Protein AF-A0A946HZM0-F1 (afdb_monomer_lite)

Secondary structure (DSSP, 8-state):
---SHHHHHHHHHHHHHHHHHHHHHHHHHHHT----------------------------------S--------EEEEEETTEEE-TTSPBPPHHHHHT-SSEEEEE-TTS-HHHHHHHHHHH--TT-EEEEPPHHHHHHHHHHT-

Radius of gyration: 27.47 Å; chains: 1; bounding box: 84×40×62 Å

Sequence (147 aa):
MTGNDSGNAMTEIALALAMAFFAIMILTMVSMGGQAGATTPTKAKLPADDLHLVPSSEHQTGTQVANDARAVAPRQLIIFSEGRFLDEQLQPLETAVMAAMAQPVLAVPPNLSLAEVMAVKGRLALANLTITTLTQAWLDAIKEHAK

Foldseek 3Di:
DDDDVVVVVVVVVVVVVVVVVVVVVVCVVPVVPPPPDDPDDPDDDDDDDDQDADEDDDDDPDDDDDDDPPPPPPAFEWEDDPNFTAGPVRHGDDLVVLQPGPAHEYEYAPPDDPVVVVVVCVVSVHPNYYYYYDDPVRVVVNVVVVD

Structure (mmCIF, N/CA/C/O backbone):
data_AF-A0A946HZM0-F1
#
_entry.id   AF-A0A946HZM0-F1
#
loop_
_atom_site.group_PDB
_atom_site.id
_atom_site.type_symbol
_atom_site.label_atom_id
_atom_site.label_alt_id
_atom_site.label_comp_id
_atom_site.label_asym_id
_atom_site.label_entity_id
_atom_site.label_seq_id
_atom_site.pdbx_PDB_ins_code
_atom_site.Cartn_x
_atom_site.Cartn_y
_atom_site.Cartn_z
_atom_site.occupancy
_atom_site.B_iso_or_equiv
_atom_site.auth_seq_id
_atom_site.auth_comp_id
_atom_site.auth_asym_id
_atom_site.auth_atom_id
_atom_site.pdbx_PDB_model_num
ATOM 1 N N . MET A 1 1 ? 62.302 -2.040 -39.504 1.00 44.59 1 MET A N 1
ATOM 2 C CA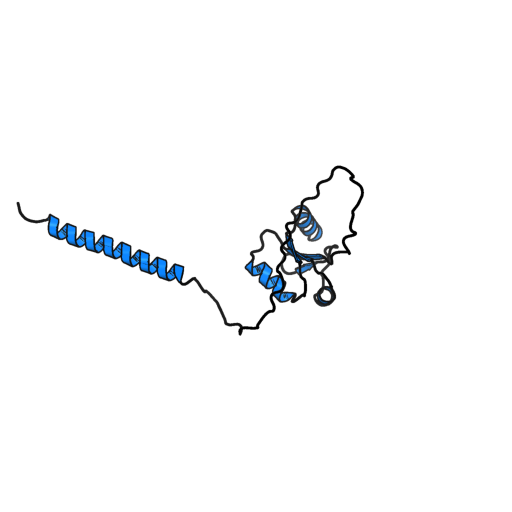 . MET A 1 1 ? 61.543 -2.533 -38.336 1.00 44.59 1 MET A CA 1
ATOM 3 C C . MET A 1 1 ? 60.072 -2.377 -38.677 1.00 44.59 1 MET A C 1
ATOM 5 O O . MET A 1 1 ? 59.556 -1.272 -38.656 1.00 44.59 1 MET A O 1
ATOM 9 N N . THR A 1 2 ? 59.475 -3.443 -39.196 1.00 48.47 2 THR A N 1
ATOM 10 C CA . THR A 1 2 ? 58.178 -3.467 -39.884 1.00 48.47 2 THR A CA 1
ATOM 11 C C . THR A 1 2 ? 57.043 -3.871 -38.939 1.00 48.47 2 THR A C 1
ATOM 13 O O . THR A 1 2 ? 57.065 -4.982 -38.427 1.00 48.47 2 THR A O 1
ATOM 16 N N . GLY A 1 3 ? 56.046 -2.995 -38.779 1.00 60.91 3 GLY A N 1
ATOM 17 C CA . GLY A 1 3 ? 54.641 -3.332 -39.057 1.00 60.91 3 GLY A CA 1
ATOM 18 C C . GLY A 1 3 ? 53.829 -4.204 -38.088 1.00 60.91 3 GLY A C 1
ATOM 19 O O . GLY A 1 3 ? 53.075 -5.033 -38.586 1.00 60.91 3 GLY A O 1
ATOM 20 N N . ASN A 1 4 ? 53.893 -3.997 -36.764 1.00 59.81 4 ASN A N 1
ATOM 21 C CA . ASN A 1 4 ? 52.980 -4.671 -35.814 1.00 59.81 4 ASN A CA 1
ATOM 22 C C . ASN A 1 4 ? 51.821 -3.796 -35.280 1.00 59.81 4 ASN A C 1
ATOM 24 O O . ASN A 1 4 ? 50.841 -4.345 -34.781 1.00 59.81 4 ASN A O 1
ATOM 28 N N . ASP A 1 5 ? 51.871 -2.466 -35.411 1.00 62.09 5 ASP A N 1
ATOM 29 C CA . ASP A 1 5 ? 50.864 -1.580 -34.791 1.00 62.09 5 ASP A CA 1
ATOM 30 C C . ASP A 1 5 ? 49.523 -1.549 -35.545 1.00 62.09 5 ASP A C 1
ATOM 32 O O . ASP A 1 5 ? 48.460 -1.386 -34.947 1.00 62.09 5 ASP A O 1
ATOM 36 N N . SER A 1 6 ? 49.543 -1.762 -36.865 1.00 63.44 6 SER A N 1
ATOM 37 C CA . SER A 1 6 ? 48.343 -1.697 -37.713 1.00 63.44 6 SER A CA 1
ATOM 38 C C . SER A 1 6 ? 47.348 -2.831 -37.438 1.00 63.44 6 SER A C 1
ATOM 40 O O . SER A 1 6 ? 46.139 -2.624 -37.536 1.00 63.44 6 SER A O 1
ATOM 42 N N . GLY A 1 7 ? 47.844 -4.021 -37.077 1.00 68.31 7 GLY A N 1
ATOM 43 C CA . GLY A 1 7 ? 46.999 -5.157 -36.700 1.00 68.31 7 GLY A CA 1
ATOM 44 C C . GLY A 1 7 ? 46.319 -4.939 -35.351 1.00 68.31 7 GLY A C 1
ATOM 45 O O . GLY A 1 7 ? 45.134 -5.230 -35.213 1.00 68.31 7 GLY A O 1
ATOM 46 N N . ASN A 1 8 ? 47.048 -4.347 -34.399 1.00 73.19 8 ASN A N 1
ATOM 47 C CA . ASN A 1 8 ? 46.537 -4.067 -33.061 1.00 73.19 8 ASN A CA 1
ATOM 48 C C . ASN A 1 8 ? 45.484 -2.944 -33.079 1.00 73.19 8 ASN A C 1
ATOM 50 O O . ASN A 1 8 ? 44.426 -3.076 -32.473 1.00 73.19 8 ASN A O 1
ATOM 54 N N . ALA A 1 9 ? 45.711 -1.892 -33.875 1.00 81.31 9 ALA A N 1
ATOM 55 C CA . ALA A 1 9 ? 44.747 -0.807 -34.054 1.00 81.31 9 ALA A CA 1
ATOM 56 C C . ALA A 1 9 ? 43.411 -1.298 -34.640 1.00 81.31 9 ALA A C 1
ATOM 58 O O . ALA A 1 9 ? 42.345 -0.889 -34.186 1.00 81.31 9 ALA A O 1
ATOM 59 N N . MET A 1 10 ? 43.444 -2.212 -35.616 1.00 85.75 10 MET A N 1
ATOM 60 C CA . MET A 1 10 ? 42.226 -2.786 -36.198 1.00 85.75 10 MET A CA 1
ATOM 61 C C . MET A 1 10 ? 41.447 -3.631 -35.178 1.00 85.75 10 MET A C 1
ATOM 63 O O . MET A 1 10 ? 40.220 -3.536 -35.112 1.00 85.75 10 MET A O 1
ATOM 67 N N . THR A 1 11 ? 42.141 -4.421 -34.352 1.00 83.00 11 THR A N 1
ATOM 68 C CA . THR A 1 11 ? 41.509 -5.214 -33.286 1.00 83.00 11 THR A CA 1
ATOM 69 C C . THR A 1 11 ? 40.985 -4.358 -32.137 1.00 83.00 11 THR A C 1
ATOM 71 O O . THR A 1 11 ? 39.926 -4.656 -31.590 1.00 83.00 11 THR A O 1
ATOM 74 N N . GLU A 1 12 ? 41.670 -3.271 -31.798 1.00 83.12 12 GLU A N 1
ATOM 75 C CA . GLU A 1 12 ? 41.269 -2.348 -30.735 1.00 83.12 12 GLU A CA 1
ATOM 76 C C . GLU A 1 12 ? 40.029 -1.536 -31.139 1.00 83.12 12 GLU A C 1
ATOM 78 O O . GLU A 1 12 ? 39.089 -1.401 -30.353 1.00 83.12 12 GLU A O 1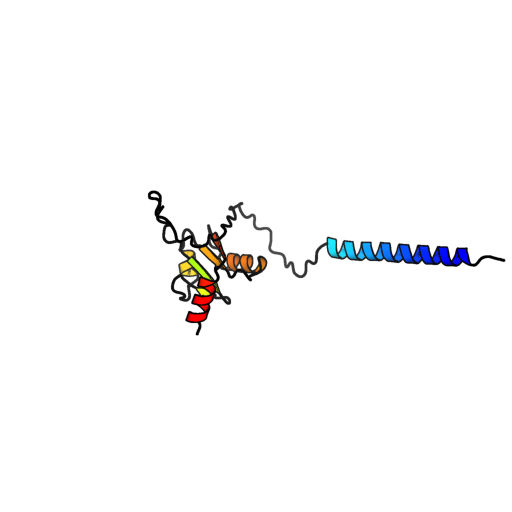
ATOM 83 N N . ILE A 1 13 ? 39.947 -1.120 -32.411 1.00 84.88 13 ILE A N 1
ATOM 84 C CA . ILE A 1 13 ? 38.735 -0.520 -32.993 1.00 84.88 13 ILE A CA 1
ATOM 85 C C . ILE A 1 13 ? 37.573 -1.522 -32.984 1.00 84.88 13 ILE A C 1
ATOM 87 O O . ILE A 1 13 ? 36.456 -1.163 -32.611 1.00 84.88 13 ILE A O 1
ATOM 91 N N . ALA A 1 14 ? 37.817 -2.781 -33.362 1.00 89.69 14 ALA A N 1
ATOM 92 C CA . ALA A 1 14 ? 36.783 -3.815 -33.350 1.00 89.69 14 ALA A CA 1
ATOM 93 C C . ALA A 1 14 ? 36.250 -4.080 -31.931 1.00 89.69 14 ALA A C 1
ATOM 95 O O . ALA A 1 14 ? 35.041 -4.217 -31.743 1.00 89.69 14 ALA A O 1
ATOM 96 N N . LEU A 1 15 ? 37.132 -4.094 -30.929 1.00 87.06 15 LEU A N 1
ATOM 97 C CA . LEU A 1 15 ? 36.767 -4.286 -29.527 1.00 87.06 15 LEU A CA 1
ATOM 98 C C . LEU A 1 15 ? 35.952 -3.101 -28.986 1.00 87.06 15 LEU A C 1
ATOM 100 O O . LEU A 1 15 ? 34.910 -3.313 -28.364 1.00 87.06 15 LEU A O 1
ATOM 104 N N . ALA A 1 16 ? 36.360 -1.863 -29.281 1.00 90.56 16 ALA A N 1
ATOM 105 C CA . ALA A 1 16 ? 35.617 -0.664 -28.893 1.00 90.56 16 ALA A CA 1
ATOM 106 C C . ALA A 1 16 ? 34.224 -0.605 -29.546 1.00 90.56 16 ALA A C 1
ATOM 108 O O . ALA A 1 16 ? 33.231 -0.310 -28.875 1.00 90.56 16 ALA A O 1
ATOM 109 N N . LEU A 1 17 ? 34.125 -0.949 -30.836 1.00 92.00 17 LEU A N 1
ATOM 110 C CA . LEU A 1 17 ? 32.842 -1.042 -31.536 1.00 92.00 17 LEU A CA 1
ATOM 111 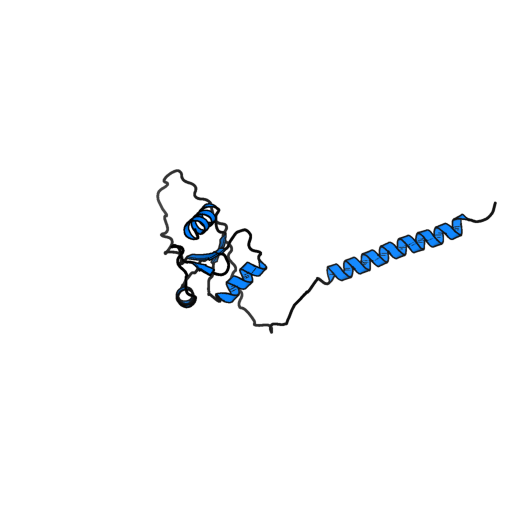C C . LEU A 1 17 ? 31.953 -2.142 -30.946 1.00 92.00 17 LEU A C 1
ATOM 113 O O . LEU A 1 17 ? 30.760 -1.913 -30.756 1.00 92.00 17 LEU A O 1
ATOM 117 N N . ALA A 1 18 ? 32.511 -3.304 -30.597 1.00 92.31 18 ALA A N 1
ATOM 118 C CA . ALA A 1 18 ? 31.757 -4.384 -29.963 1.00 92.31 18 ALA A CA 1
ATOM 119 C C . ALA A 1 18 ? 31.166 -3.956 -28.610 1.00 92.31 18 ALA A C 1
ATOM 121 O O . ALA A 1 18 ? 29.994 -4.225 -28.343 1.00 92.31 18 ALA A O 1
ATOM 122 N N . MET A 1 19 ? 31.931 -3.230 -27.787 1.00 95.25 19 MET A N 1
ATOM 123 C CA . MET A 1 19 ? 31.433 -2.675 -26.522 1.00 95.25 19 MET A CA 1
ATOM 124 C C . MET A 1 19 ? 30.317 -1.648 -26.744 1.00 95.25 19 MET A C 1
ATOM 126 O O . MET A 1 19 ? 29.307 -1.678 -26.039 1.00 95.25 19 MET A O 1
ATOM 130 N N . ALA A 1 20 ? 30.458 -0.778 -27.747 1.00 94.31 20 ALA A N 1
ATOM 131 C CA . ALA A 1 20 ? 29.444 0.218 -28.083 1.00 94.31 20 ALA A CA 1
ATOM 132 C C . ALA A 1 20 ? 28.129 -0.427 -28.553 1.00 94.31 20 ALA A C 1
ATOM 134 O O . ALA A 1 20 ? 27.056 -0.083 -28.054 1.00 94.31 20 ALA A O 1
ATOM 135 N N . PHE A 1 21 ? 28.192 -1.406 -29.460 1.00 91.94 21 PHE A N 1
ATOM 136 C CA . PHE A 1 21 ? 27.000 -2.116 -29.930 1.00 91.94 21 PHE A CA 1
ATOM 137 C C . PHE A 1 21 ? 26.341 -2.944 -28.825 1.00 91.94 21 PHE A C 1
ATOM 139 O O . PHE A 1 21 ? 25.113 -2.963 -28.724 1.00 91.94 21 PHE A O 1
ATOM 146 N N . PHE A 1 22 ? 27.132 -3.573 -27.954 1.00 90.31 22 PHE A N 1
ATOM 147 C CA . PHE A 1 22 ? 26.613 -4.317 -26.810 1.00 90.31 22 PHE A CA 1
ATOM 148 C C . PHE A 1 22 ? 25.876 -3.406 -25.817 1.00 90.31 22 PHE A C 1
ATOM 150 O O . PHE A 1 22 ? 24.784 -3.743 -25.359 1.00 90.31 22 PHE A O 1
ATOM 157 N N . ALA A 1 23 ? 26.415 -2.215 -25.545 1.00 94.06 23 ALA A N 1
ATOM 158 C CA . ALA A 1 23 ? 25.766 -1.230 -24.687 1.00 94.06 23 ALA A CA 1
ATOM 159 C C . ALA A 1 23 ? 24.450 -0.709 -25.287 1.00 94.06 23 ALA A C 1
ATOM 161 O O . ALA A 1 23 ? 23.460 -0.600 -24.567 1.00 94.06 23 ALA A O 1
ATOM 162 N N . ILE A 1 24 ? 24.399 -0.449 -26.600 1.00 92.31 24 ILE A N 1
ATOM 163 C CA . ILE A 1 24 ? 23.160 -0.048 -27.291 1.00 92.31 24 ILE A CA 1
ATOM 164 C C . ILE A 1 24 ? 22.118 -1.178 -27.239 1.00 92.31 24 ILE A C 1
ATOM 166 O O . ILE A 1 24 ? 20.939 -0.918 -26.996 1.00 92.31 24 ILE A O 1
ATOM 170 N N . MET A 1 25 ? 22.526 -2.439 -27.400 1.00 93.31 25 MET A N 1
ATOM 171 C CA . MET A 1 25 ? 21.629 -3.595 -27.273 1.00 93.31 25 MET A CA 1
ATOM 172 C C . MET A 1 25 ? 21.032 -3.705 -25.859 1.00 93.31 25 MET A C 1
ATOM 174 O O . MET A 1 25 ? 19.822 -3.861 -25.710 1.00 93.31 25 MET A O 1
ATOM 178 N N . ILE A 1 26 ? 21.849 -3.573 -24.810 1.00 89.31 26 ILE A N 1
ATOM 179 C CA . ILE A 1 26 ? 21.354 -3.583 -23.424 1.00 89.31 26 ILE A CA 1
ATOM 180 C C . ILE A 1 26 ? 20.442 -2.380 -23.169 1.00 89.31 26 ILE A C 1
ATOM 182 O O . ILE A 1 26 ? 19.350 -2.541 -22.627 1.00 89.31 26 ILE A O 1
ATOM 186 N N . LEU A 1 27 ? 20.855 -1.182 -23.590 1.00 89.19 27 LEU A N 1
ATOM 187 C CA . LEU A 1 27 ? 20.074 0.039 -23.412 1.00 89.19 27 LEU A CA 1
ATOM 188 C C . LEU A 1 27 ? 18.713 -0.065 -24.100 1.00 89.19 27 L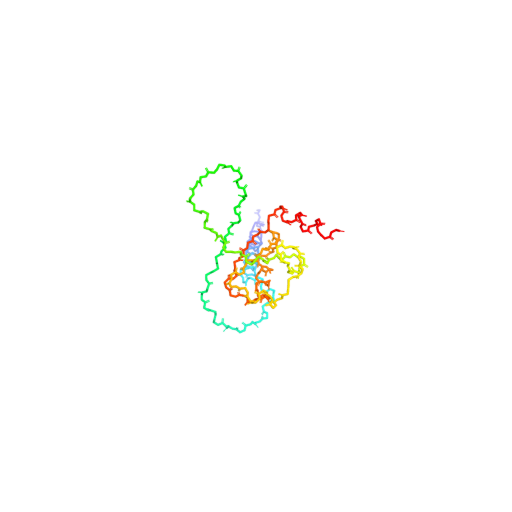EU A C 1
ATOM 190 O O . LEU A 1 27 ? 17.719 0.343 -23.516 1.00 89.19 27 LEU A O 1
ATOM 194 N N . THR A 1 28 ? 18.639 -0.642 -25.300 1.00 88.00 28 THR A N 1
ATOM 195 C CA . THR A 1 28 ? 17.365 -0.848 -26.009 1.00 88.00 28 THR A CA 1
ATOM 196 C C . THR A 1 28 ? 16.476 -1.880 -25.320 1.00 88.00 28 THR A C 1
ATOM 198 O O . THR A 1 28 ? 15.273 -1.650 -25.198 1.00 88.00 28 THR A O 1
ATOM 201 N N . MET A 1 29 ? 17.046 -2.969 -24.796 1.00 83.19 29 MET A N 1
ATOM 202 C CA . MET A 1 29 ? 16.298 -3.970 -24.029 1.00 83.19 29 MET A CA 1
ATOM 203 C C . MET A 1 29 ? 15.735 -3.392 -22.721 1.00 83.19 29 MET A C 1
ATOM 205 O O . MET A 1 29 ? 14.590 -3.663 -22.369 1.00 83.19 29 MET A O 1
ATOM 209 N N . VAL A 1 30 ? 16.500 -2.541 -22.031 1.00 80.94 30 VAL A N 1
ATOM 210 C CA . VAL A 1 30 ? 16.039 -1.823 -20.831 1.00 80.94 30 VAL A CA 1
ATOM 211 C C . VAL A 1 30 ? 15.046 -0.710 -21.194 1.00 80.94 30 VAL A C 1
ATOM 213 O O . VAL A 1 30 ? 14.044 -0.530 -20.506 1.00 80.94 30 VAL A O 1
ATOM 216 N N . SER A 1 31 ? 15.275 0.006 -22.298 1.00 80.81 31 SER A N 1
ATOM 217 C CA . SER A 1 31 ? 14.455 1.143 -22.740 1.00 80.81 31 SER A CA 1
ATOM 218 C C . SER A 1 31 ? 13.066 0.739 -23.227 1.00 80.81 31 SER A C 1
ATOM 220 O O . SER A 1 31 ? 12.145 1.543 -23.117 1.00 80.81 31 SER A O 1
ATOM 222 N N . MET A 1 32 ? 12.893 -0.471 -23.765 1.00 82.19 32 MET A N 1
ATOM 223 C CA . MET A 1 32 ? 11.567 -0.987 -24.132 1.00 82.19 32 MET A CA 1
ATOM 224 C C . MET A 1 32 ? 10.761 -1.493 -22.929 1.00 82.19 32 MET A C 1
ATOM 226 O O . MET A 1 32 ? 9.585 -1.819 -23.082 1.00 82.19 32 MET A O 1
ATOM 230 N N . GLY A 1 33 ? 11.353 -1.468 -21.732 1.00 57.12 33 GLY A N 1
ATOM 231 C CA . GLY A 1 33 ? 10.680 -1.784 -20.486 1.00 57.12 33 GLY A CA 1
ATOM 232 C C . GLY A 1 33 ? 10.482 -3.285 -20.321 1.00 57.12 33 GLY A C 1
ATOM 233 O O . GLY A 1 33 ? 9.871 -3.959 -21.149 1.00 57.12 33 GLY A O 1
ATOM 234 N N . GLY A 1 34 ? 10.958 -3.815 -19.197 1.00 57.88 34 GLY A N 1
ATOM 235 C CA . GLY A 1 34 ? 10.519 -5.109 -18.698 1.00 57.88 34 GLY A CA 1
ATOM 236 C C . GLY A 1 34 ? 9.014 -5.085 -18.436 1.00 57.88 34 GLY A C 1
ATOM 237 O O . GLY A 1 34 ? 8.579 -4.860 -17.314 1.00 57.88 34 GLY A O 1
ATOM 238 N N . GLN A 1 35 ? 8.210 -5.338 -19.465 1.00 54.06 35 GLN A N 1
ATOM 239 C CA . GLN A 1 35 ? 6.836 -5.789 -19.311 1.00 54.06 35 GLN A CA 1
ATOM 240 C C . GLN A 1 35 ? 6.859 -7.306 -19.144 1.00 54.06 35 GLN A C 1
ATOM 242 O O . GLN A 1 35 ? 6.477 -8.072 -20.026 1.00 54.06 35 GLN A O 1
ATOM 247 N N . ALA A 1 36 ? 7.328 -7.746 -17.979 1.00 50.69 36 ALA A N 1
ATOM 248 C CA . ALA A 1 36 ? 6.922 -9.038 -17.464 1.00 50.69 36 ALA A CA 1
ATOM 249 C C . ALA A 1 36 ? 5.449 -8.909 -17.040 1.00 50.69 36 ALA A C 1
ATOM 251 O O . ALA A 1 36 ? 5.142 -8.359 -15.988 1.00 50.69 36 ALA A O 1
ATOM 252 N N . GLY A 1 37 ? 4.545 -9.391 -17.898 1.00 51.97 37 GLY A N 1
ATOM 253 C CA . GLY A 1 37 ? 3.175 -9.736 -17.513 1.00 51.97 37 GLY A CA 1
ATOM 254 C C . GLY A 1 37 ? 2.112 -8.648 -17.673 1.00 51.97 37 GLY A C 1
ATOM 255 O O . GLY A 1 37 ? 1.400 -8.350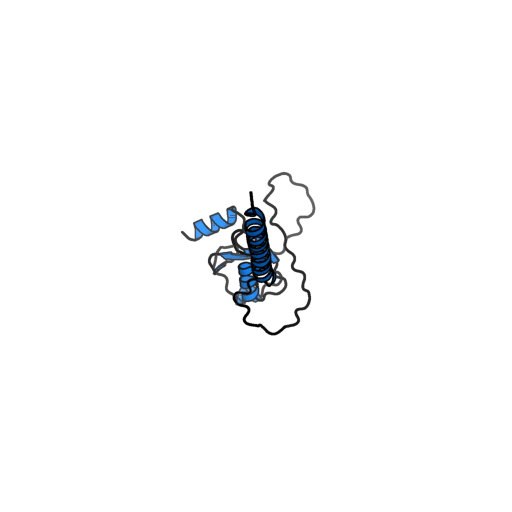 -16.722 1.00 51.97 37 GLY A O 1
ATOM 256 N N . ALA A 1 38 ? 1.924 -8.113 -18.880 1.00 41.00 38 ALA A N 1
ATOM 257 C CA . ALA A 1 38 ? 0.689 -7.414 -19.237 1.00 41.00 38 ALA A CA 1
ATOM 258 C C . ALA A 1 38 ? -0.250 -8.369 -19.992 1.00 41.00 38 ALA A C 1
ATOM 260 O O . ALA A 1 38 ? -0.325 -8.358 -21.220 1.00 41.00 38 ALA A O 1
ATOM 261 N N . THR A 1 39 ? -0.987 -9.212 -19.263 1.00 46.62 39 THR A N 1
ATOM 262 C CA . THR A 1 39 ? -2.255 -9.725 -19.792 1.00 46.62 39 THR A CA 1
ATOM 263 C C . THR A 1 39 ? -3.207 -8.546 -19.883 1.00 46.62 39 THR A C 1
ATOM 265 O O . THR A 1 39 ? -3.557 -7.932 -18.878 1.00 46.62 39 THR A O 1
ATOM 268 N N . THR A 1 40 ? -3.566 -8.210 -21.110 1.00 49.06 40 THR A N 1
ATOM 269 C CA . THR A 1 40 ? -4.469 -7.137 -21.508 1.00 49.06 40 THR A CA 1
ATOM 270 C C . THR A 1 40 ? -5.741 -7.102 -20.651 1.00 49.06 40 THR A C 1
ATOM 272 O O . THR A 1 40 ? -6.491 -8.076 -20.659 1.00 49.06 40 THR A O 1
ATOM 275 N N . PRO A 1 41 ? -6.089 -5.964 -20.028 1.00 42.94 41 PRO A N 1
ATOM 276 C CA . PRO A 1 41 ? -7.474 -5.594 -19.857 1.00 42.94 41 PRO A CA 1
ATOM 277 C C . PRO A 1 41 ? -7.797 -4.510 -20.883 1.00 42.94 41 PRO A C 1
ATOM 279 O O . PRO A 1 41 ? -7.154 -3.465 -20.987 1.00 42.94 41 PRO A O 1
ATOM 282 N N . THR A 1 42 ? -8.802 -4.814 -21.689 1.00 40.31 42 THR A N 1
ATOM 283 C CA . THR A 1 42 ? -9.533 -3.890 -22.548 1.00 40.31 42 THR A CA 1
ATOM 284 C C . THR A 1 42 ? -9.700 -2.516 -21.906 1.00 40.31 42 THR A C 1
ATOM 286 O O . THR A 1 42 ? -10.127 -2.380 -20.762 1.00 40.31 42 THR A O 1
ATOM 289 N N . LYS A 1 43 ? -9.376 -1.503 -22.707 1.00 45.47 43 LYS A N 1
ATOM 290 C CA . LYS A 1 43 ? -9.468 -0.067 -22.455 1.00 45.47 43 LYS A CA 1
ATOM 291 C C . LYS A 1 43 ? -10.883 0.322 -21.994 1.00 45.47 43 LYS A C 1
ATOM 293 O O . LYS A 1 43 ? -11.725 0.688 -22.809 1.00 45.47 43 LYS A O 1
ATOM 298 N N . ALA A 1 44 ? -11.149 0.248 -20.694 1.00 46.19 44 ALA A N 1
ATOM 299 C CA . ALA A 1 44 ? -12.296 0.909 -20.091 1.00 46.19 44 ALA A CA 1
ATOM 300 C C . ALA A 1 44 ? -11.931 2.383 -19.888 1.00 46.19 44 ALA A C 1
ATOM 302 O O . ALA A 1 44 ? -10.939 2.727 -19.248 1.00 46.19 44 ALA A O 1
ATOM 303 N N . LYS A 1 45 ? -12.716 3.257 -20.508 1.00 42.97 45 LYS A N 1
ATOM 304 C CA . LYS A 1 45 ? -12.651 4.710 -20.369 1.00 42.97 45 LYS A CA 1
ATOM 305 C C . LYS A 1 45 ? -13.050 5.070 -18.932 1.00 42.97 45 LYS A C 1
ATOM 307 O O . LYS A 1 45 ? -14.239 5.075 -18.633 1.00 42.97 45 LYS A O 1
ATOM 312 N N . LEU A 1 46 ? -12.083 5.332 -18.051 1.00 40.34 46 LEU A N 1
ATOM 313 C CA . LEU A 1 46 ? -12.370 5.900 -16.731 1.00 40.34 46 LEU A CA 1
ATOM 314 C C . LEU A 1 46 ? -12.523 7.426 -16.855 1.00 40.34 46 LEU A C 1
ATOM 316 O O . LEU A 1 46 ? -11.703 8.059 -17.528 1.00 40.34 46 LEU A O 1
ATOM 320 N N . PRO A 1 47 ? -13.551 8.027 -16.233 1.00 43.66 47 PRO A N 1
ATOM 321 C CA . PRO A 1 47 ? -13.574 9.462 -16.011 1.00 43.66 47 PRO A CA 1
ATOM 322 C C . PRO A 1 47 ? -12.441 9.824 -15.043 1.00 43.66 47 PRO A C 1
ATOM 324 O O . PRO A 1 47 ? -12.107 9.054 -14.143 1.00 43.66 47 PRO A O 1
ATOM 327 N N . ALA A 1 48 ? -11.812 10.970 -15.289 1.00 45.84 48 ALA A N 1
ATOM 328 C CA . ALA A 1 48 ? -10.795 11.538 -14.422 1.00 45.84 48 ALA A CA 1
ATOM 329 C C . ALA A 1 48 ? -11.435 11.875 -13.072 1.00 45.84 48 ALA A C 1
ATOM 331 O O . ALA A 1 48 ? -12.069 12.917 -12.948 1.00 45.84 48 ALA A O 1
ATOM 332 N N . ASP A 1 49 ? -11.306 10.970 -12.104 1.00 50.62 49 ASP A N 1
ATOM 333 C CA . ASP A 1 49 ? -11.615 11.263 -10.712 1.00 50.62 49 ASP A CA 1
ATOM 334 C C . ASP A 1 49 ? -10.301 11.378 -9.943 1.00 50.62 49 ASP A C 1
ATOM 336 O O . ASP A 1 49 ? -9.433 10.499 -9.980 1.00 50.62 49 ASP A O 1
ATOM 340 N N . ASP A 1 50 ? -10.161 12.552 -9.349 1.00 49.72 50 ASP A N 1
ATOM 341 C CA . ASP A 1 50 ? -8.960 13.159 -8.804 1.00 49.72 50 ASP A CA 1
ATOM 342 C C . ASP A 1 50 ? -8.377 12.291 -7.676 1.00 49.72 50 ASP A C 1
ATOM 344 O O . ASP A 1 50 ? -8.974 12.108 -6.612 1.00 49.72 50 ASP A O 1
ATOM 348 N N . LEU A 1 51 ? -7.210 11.688 -7.919 1.00 48.72 51 LEU A N 1
ATOM 349 C CA . LEU A 1 51 ? -6.502 10.900 -6.913 1.00 48.72 51 LEU A CA 1
ATOM 350 C C . LEU A 1 51 ? -5.850 11.861 -5.909 1.00 48.72 51 LEU A C 1
ATOM 352 O O . LEU A 1 51 ? -4.706 12.273 -6.081 1.00 48.72 51 LEU A O 1
ATOM 356 N N . HIS A 1 52 ? -6.575 12.200 -4.846 1.00 59.56 52 HIS A N 1
ATOM 357 C CA . HIS A 1 52 ? -6.090 13.084 -3.789 1.00 59.56 52 HIS A CA 1
ATOM 358 C C . HIS A 1 52 ? -5.362 12.282 -2.693 1.00 59.56 52 HIS A C 1
ATOM 360 O O . HIS A 1 52 ? -5.990 11.659 -1.833 1.00 59.56 52 HIS A O 1
ATOM 366 N N . LEU A 1 53 ? -4.024 12.272 -2.733 1.00 51.88 53 LEU A N 1
ATOM 367 C CA . LEU A 1 53 ? -3.186 11.741 -1.652 1.00 51.88 53 LEU A CA 1
ATOM 368 C C . LEU A 1 53 ? -2.950 12.838 -0.612 1.00 51.88 53 LEU A C 1
ATOM 370 O O . LEU A 1 53 ? -2.369 13.874 -0.930 1.00 51.88 53 LEU A O 1
ATOM 374 N N . VAL A 1 54 ? -3.356 12.597 0.636 1.00 64.44 54 VAL A N 1
ATOM 375 C CA . VAL A 1 54 ? -3.079 13.506 1.756 1.00 64.44 54 VAL A CA 1
ATOM 376 C C . VAL A 1 54 ? -2.046 12.851 2.675 1.00 64.44 54 VAL A C 1
ATOM 378 O O . VAL A 1 54 ? -2.298 11.744 3.158 1.00 64.44 54 VAL A O 1
ATOM 381 N N . PRO A 1 55 ? -0.890 13.490 2.933 1.00 50.25 55 PRO A N 1
ATOM 382 C CA . PRO A 1 55 ? 0.070 12.984 3.905 1.00 50.25 55 PRO A CA 1
ATOM 383 C C . PRO A 1 55 ? -0.514 13.054 5.323 1.00 50.25 55 PRO A C 1
ATOM 385 O O . PRO A 1 55 ? -1.145 14.043 5.698 1.00 50.25 55 PRO A O 1
ATOM 388 N N . SER A 1 56 ? -0.291 12.010 6.122 1.00 45.66 56 SER A N 1
ATOM 389 C CA . SER A 1 56 ? -0.692 11.981 7.532 1.00 45.66 56 SER A CA 1
ATOM 390 C C . SER A 1 56 ? 0.133 12.997 8.323 1.00 45.66 56 SER A C 1
ATOM 392 O O . SER A 1 56 ? 1.341 12.827 8.469 1.00 45.66 56 SER A O 1
ATOM 394 N N . SER A 1 57 ? -0.494 14.061 8.829 1.00 49.69 57 SER A N 1
ATOM 395 C CA . SER A 1 57 ? 0.158 14.976 9.770 1.00 49.69 57 SER A CA 1
ATOM 396 C C . SER A 1 57 ? 0.186 14.350 11.163 1.00 49.69 57 SER A C 1
ATOM 398 O O . SER A 1 57 ? -0.844 13.921 11.686 1.00 49.69 57 SER A O 1
ATOM 400 N N . GLU A 1 58 ? 1.381 14.276 11.743 1.00 47.94 58 GLU A N 1
ATOM 401 C CA . GLU A 1 58 ? 1.607 13.773 13.092 1.00 47.94 58 GLU A CA 1
ATOM 402 C C . GLU A 1 58 ? 0.904 14.652 14.135 1.00 47.94 58 GLU A C 1
ATOM 404 O O . GLU A 1 58 ? 0.769 15.867 13.987 1.00 47.94 58 GLU A O 1
ATOM 409 N N . HIS A 1 59 ? 0.430 14.004 15.197 1.00 39.81 59 HIS A N 1
ATOM 410 C CA . HIS A 1 59 ? -0.249 14.616 16.331 1.00 39.81 59 HIS A CA 1
ATOM 411 C C . HIS A 1 59 ? 0.672 15.650 17.003 1.00 39.81 59 HIS A C 1
ATOM 413 O O . HIS A 1 59 ? 1.574 15.297 17.760 1.00 39.81 59 HIS A O 1
ATOM 419 N N . GLN A 1 60 ? 0.449 16.937 16.740 1.00 35.81 60 GLN A N 1
ATOM 420 C CA . GLN A 1 60 ? 1.128 18.017 17.447 1.00 35.81 60 GLN A CA 1
ATOM 421 C C . GLN A 1 60 ? 0.297 18.377 18.684 1.00 35.81 60 GLN A C 1
ATOM 423 O O . GLN A 1 60 ? -0.637 19.176 18.639 1.00 35.81 60 GLN A O 1
ATOM 428 N N . THR A 1 61 ? 0.602 17.730 19.809 1.00 40.97 61 THR A N 1
ATOM 429 C CA . THR A 1 61 ? 0.084 18.125 21.121 1.00 40.97 61 THR A CA 1
ATOM 430 C C . THR A 1 61 ? 0.734 19.445 21.526 1.00 40.97 61 THR A C 1
ATOM 432 O O . THR A 1 61 ? 1.914 19.479 21.862 1.00 40.97 61 THR A O 1
ATOM 435 N N . GLY A 1 62 ? -0.036 20.533 21.523 1.00 37.47 62 GLY A N 1
ATOM 436 C CA . GLY A 1 62 ? 0.384 21.776 22.164 1.00 37.47 62 GLY A CA 1
ATOM 437 C C . GLY A 1 62 ? -0.324 23.023 21.653 1.00 37.47 62 GLY A C 1
ATOM 438 O O . GLY A 1 62 ? -0.044 23.496 20.559 1.00 37.47 62 GLY A O 1
ATOM 439 N N . THR A 1 63 ? -1.108 23.627 22.547 1.00 33.50 63 THR A N 1
ATOM 440 C CA . THR A 1 63 ? -1.737 24.962 22.489 1.00 33.50 63 THR A CA 1
ATOM 441 C C . THR A 1 63 ? -3.103 25.036 21.805 1.00 33.50 63 THR A C 1
ATOM 443 O O . THR A 1 63 ? -3.239 25.045 20.587 1.00 33.50 63 THR A O 1
ATOM 446 N N . GLN A 1 64 ? -4.130 25.148 22.652 1.00 47.84 64 GLN A N 1
ATOM 447 C CA . GLN A 1 64 ? -5.471 25.588 22.291 1.00 47.84 64 GLN A CA 1
ATOM 448 C C . GLN A 1 64 ? -5.393 26.922 21.540 1.00 47.84 64 GLN A C 1
ATOM 450 O O . GLN A 1 64 ? -5.042 27.948 22.121 1.00 47.84 64 GLN A O 1
ATOM 455 N N . VAL A 1 65 ? -5.785 26.909 20.270 1.00 36.72 65 VAL A N 1
ATOM 456 C CA . VAL A 1 65 ? -6.294 28.095 19.587 1.00 36.72 65 VAL A CA 1
ATOM 457 C C . VAL A 1 65 ? -7.722 27.762 19.193 1.00 36.72 65 VAL A C 1
ATOM 459 O O . VAL A 1 65 ? -7.989 26.784 18.496 1.00 36.72 65 VAL A O 1
ATOM 462 N N . ALA A 1 66 ? -8.646 28.525 19.759 1.00 44.75 66 ALA A N 1
ATOM 463 C CA . ALA A 1 66 ? -10.060 28.417 19.482 1.00 44.75 66 ALA A CA 1
ATOM 464 C C . ALA A 1 66 ? -10.346 28.680 17.995 1.00 44.75 66 ALA A C 1
ATOM 466 O O . ALA A 1 66 ? -9.725 29.549 17.386 1.00 44.75 66 ALA A O 1
ATOM 467 N N . ASN A 1 67 ? -11.393 28.008 17.508 1.00 39.84 67 ASN A N 1
ATOM 468 C CA . ASN A 1 67 ? -12.170 28.349 16.315 1.00 39.84 67 ASN A CA 1
ATOM 469 C C . ASN A 1 67 ? -11.658 27.812 14.964 1.00 39.84 67 ASN A C 1
ATOM 471 O O . ASN A 1 67 ? -11.162 28.557 14.134 1.00 39.84 67 ASN A O 1
ATOM 475 N N . ASP A 1 68 ? -11.774 26.495 14.776 1.00 35.25 68 ASP A N 1
ATOM 476 C CA . ASP A 1 68 ? -12.497 25.844 13.662 1.00 35.25 68 ASP A CA 1
ATOM 477 C C . ASP A 1 68 ? -12.203 24.337 13.727 1.00 35.25 68 ASP A C 1
ATOM 479 O O . ASP A 1 68 ? -11.590 23.727 12.847 1.00 35.25 68 ASP A O 1
ATOM 483 N N . ALA A 1 69 ? -12.625 23.694 14.820 1.00 36.31 69 ALA A N 1
ATOM 484 C CA . ALA A 1 69 ? -12.723 22.241 14.830 1.00 36.31 69 ALA A CA 1
ATOM 485 C C . ALA A 1 69 ? -13.921 21.876 13.952 1.00 36.31 69 ALA A C 1
ATOM 487 O O . ALA A 1 69 ? -15.010 21.583 14.448 1.00 36.31 69 ALA A O 1
ATOM 488 N N . ARG A 1 70 ? -13.739 21.952 12.628 1.00 34.00 70 ARG A N 1
ATOM 489 C CA . ARG A 1 70 ? -14.655 21.345 11.674 1.00 34.00 70 ARG A CA 1
ATOM 490 C C . ARG A 1 70 ? -14.719 19.886 12.072 1.00 34.00 70 ARG A C 1
ATOM 492 O O . ARG A 1 70 ? -13.758 19.157 11.843 1.00 34.00 70 ARG A O 1
ATOM 499 N N . ALA A 1 71 ? -15.808 19.515 12.744 1.00 37.88 71 ALA A N 1
ATOM 500 C CA . ALA A 1 71 ? -16.098 18.149 13.124 1.00 37.88 71 ALA A CA 1
ATOM 501 C C . ALA A 1 71 ? -15.885 17.308 11.870 1.00 37.88 71 ALA A C 1
ATOM 503 O O . ALA A 1 71 ? -16.637 17.412 10.897 1.00 37.88 71 ALA A O 1
ATOM 504 N N . VAL A 1 72 ? -14.771 16.581 11.850 1.00 43.06 72 VAL A N 1
ATOM 505 C CA . VAL A 1 72 ? -14.483 15.624 10.801 1.00 43.06 72 VAL A CA 1
ATOM 506 C C . VAL A 1 72 ? -15.610 14.623 10.962 1.00 43.06 72 VAL A C 1
ATOM 508 O O . VAL A 1 72 ? -15.656 13.922 11.971 1.00 43.06 72 VAL A O 1
ATOM 511 N N . ALA A 1 73 ? -16.581 14.649 10.041 1.00 47.28 73 ALA A N 1
ATOM 512 C CA . ALA A 1 73 ? -17.596 13.607 9.970 1.00 47.28 73 ALA A CA 1
ATOM 513 C C . ALA A 1 73 ? -16.854 12.276 10.121 1.00 47.28 73 ALA A C 1
ATOM 515 O O . ALA A 1 73 ? -15.804 12.171 9.478 1.00 47.28 73 ALA A O 1
ATOM 516 N N . PRO A 1 74 ? -17.309 11.354 10.993 1.00 53.97 74 PRO A N 1
ATOM 517 C CA . PRO A 1 74 ? -16.564 10.147 11.340 1.00 53.97 74 PRO A CA 1
ATOM 518 C C . PRO A 1 74 ? -16.075 9.515 10.043 1.00 53.97 74 PRO A C 1
ATOM 520 O O . PRO A 1 74 ? -16.872 9.024 9.241 1.00 53.97 74 PRO A O 1
ATOM 523 N N . ARG A 1 75 ? -14.782 9.701 9.756 1.00 58.59 75 ARG A N 1
ATOM 524 C CA . ARG A 1 75 ? -14.193 9.254 8.501 1.00 58.59 75 ARG A CA 1
ATOM 525 C C . ARG A 1 75 ? -14.271 7.752 8.596 1.00 58.59 75 ARG A C 1
ATOM 527 O O . ARG A 1 75 ? -13.775 7.190 9.558 1.00 58.59 75 ARG A O 1
ATOM 534 N N . GLN A 1 76 ? -14.952 7.128 7.648 1.00 77.94 76 GLN A N 1
ATOM 535 C CA . GLN A 1 76 ? -15.168 5.693 7.691 1.00 77.94 76 GLN A CA 1
ATOM 536 C C . GLN A 1 76 ? -13.831 5.027 7.340 1.00 77.94 76 GLN A C 1
ATOM 538 O O . GLN A 1 76 ? -13.483 4.867 6.166 1.00 77.94 76 GLN A O 1
ATOM 543 N N . LEU A 1 77 ? -13.023 4.804 8.379 1.00 84.50 77 LEU A N 1
ATOM 544 C CA . LEU A 1 77 ? -11.653 4.332 8.287 1.00 84.50 77 LEU A CA 1
ATOM 545 C C . LEU A 1 77 ? -11.651 2.837 7.995 1.00 84.50 77 LEU A C 1
ATOM 547 O O . LEU A 1 77 ? -12.318 2.041 8.651 1.00 84.50 77 LEU A O 1
ATOM 551 N N . ILE A 1 78 ? -10.855 2.476 7.005 1.00 86.94 78 ILE A N 1
ATOM 552 C CA . ILE A 1 78 ? -10.601 1.116 6.578 1.00 86.94 78 ILE A CA 1
ATOM 553 C C . ILE A 1 78 ? -9.107 0.898 6.734 1.00 86.94 78 ILE A C 1
ATOM 555 O O . ILE A 1 78 ? -8.309 1.512 6.030 1.00 86.94 78 ILE A O 1
ATOM 559 N N . ILE A 1 79 ? -8.714 -0.001 7.621 1.00 89.12 79 ILE A N 1
ATOM 560 C CA . ILE A 1 79 ? -7.317 -0.370 7.818 1.00 89.12 79 ILE A CA 1
ATOM 561 C C . ILE A 1 79 ? -7.040 -1.629 7.004 1.00 89.12 79 ILE A C 1
ATOM 563 O O . ILE A 1 79 ? -7.733 -2.634 7.142 1.00 89.12 79 ILE A O 1
ATOM 567 N N . PHE A 1 80 ? -6.019 -1.597 6.153 1.00 88.06 80 PHE A N 1
ATOM 568 C CA . PHE A 1 80 ? -5.541 -2.783 5.451 1.00 88.06 80 PHE A CA 1
ATOM 569 C C . PHE A 1 80 ? -4.283 -3.322 6.130 1.00 88.06 80 PHE A C 1
ATOM 571 O O . PHE A 1 80 ? -3.266 -2.633 6.197 1.00 88.06 80 PHE A O 1
ATOM 578 N N . SER A 1 81 ? -4.334 -4.563 6.612 1.00 83.31 81 SER A N 1
ATOM 579 C CA . SER A 1 81 ? -3.189 -5.232 7.237 1.00 83.31 81 SER A CA 1
ATOM 580 C C . SER A 1 81 ? -3.178 -6.718 6.896 1.00 83.31 81 SER A C 1
ATOM 582 O O . SER A 1 81 ? -4.208 -7.384 6.979 1.00 83.31 81 SER A O 1
ATOM 584 N N . GLU A 1 82 ? -2.019 -7.241 6.484 1.00 80.69 82 GLU A N 1
ATOM 585 C CA . GLU A 1 82 ? -1.807 -8.670 6.187 1.00 80.69 82 GLU A CA 1
ATOM 586 C C . GLU A 1 82 ? -2.862 -9.296 5.246 1.00 80.69 82 GLU A C 1
ATOM 588 O O . GLU A 1 82 ? -3.238 -10.458 5.384 1.00 80.69 82 GLU A O 1
ATOM 593 N N . GLY A 1 83 ? -3.386 -8.524 4.288 1.00 82.38 83 GLY A N 1
ATOM 594 C CA . GLY A 1 83 ? -4.411 -9.004 3.354 1.00 82.38 83 GLY A CA 1
ATOM 595 C C . GLY A 1 83 ? -5.850 -8.972 3.882 1.00 82.38 83 GLY A C 1
ATOM 596 O O . GLY A 1 83 ? -6.756 -9.377 3.155 1.00 82.38 83 GLY A O 1
ATOM 597 N N . ARG A 1 84 ? -6.073 -8.475 5.102 1.00 85.88 84 ARG A N 1
ATOM 598 C CA . ARG A 1 84 ? -7.389 -8.303 5.732 1.00 85.88 84 ARG A CA 1
ATOM 599 C C . ARG A 1 84 ? -7.768 -6.826 5.820 1.00 85.88 84 ARG A C 1
ATOM 601 O O . ARG A 1 84 ? -6.902 -5.951 5.841 1.00 85.88 84 ARG A O 1
ATOM 608 N N . PHE A 1 85 ? -9.073 -6.577 5.880 1.00 88.44 85 PHE A N 1
ATOM 609 C CA . PHE A 1 85 ? -9.642 -5.259 6.138 1.00 88.44 85 PHE A CA 1
ATOM 610 C C . PHE A 1 85 ? -10.151 -5.208 7.569 1.00 88.44 85 PHE A C 1
ATOM 612 O O . PHE A 1 85 ? -10.818 -6.139 8.021 1.00 88.44 85 PHE A O 1
ATOM 619 N N . LEU A 1 86 ? -9.808 -4.135 8.265 1.00 86.62 86 LEU A N 1
ATOM 620 C CA . LEU A 1 86 ? -10.166 -3.896 9.650 1.00 86.62 86 LEU A CA 1
ATOM 621 C C . LEU A 1 86 ? -10.869 -2.542 9.773 1.00 86.62 86 LEU A C 1
ATOM 623 O O . LEU A 1 86 ? -10.620 -1.633 8.973 1.00 86.62 86 LEU A O 1
ATOM 627 N N . ASP A 1 87 ? -11.734 -2.416 10.769 1.00 86.06 87 ASP A N 1
ATOM 628 C CA . ASP A 1 87 ? -12.314 -1.143 11.187 1.00 86.06 87 ASP A CA 1
ATOM 629 C C . ASP A 1 87 ? -11.426 -0.416 12.218 1.00 86.06 87 ASP A C 1
ATOM 631 O O . ASP A 1 87 ? -10.326 -0.861 12.561 1.00 86.06 87 ASP A O 1
ATOM 635 N N . GLU A 1 88 ? -11.900 0.726 12.720 1.00 82.88 88 GLU A N 1
ATOM 636 C CA . GLU A 1 88 ? -11.219 1.510 13.763 1.00 82.88 88 GLU A CA 1
ATOM 637 C C . GLU A 1 88 ? -11.016 0.735 15.073 1.00 82.88 88 GLU A C 1
ATOM 639 O O . GLU A 1 88 ? -10.119 1.058 15.851 1.00 82.88 88 GLU A O 1
ATOM 644 N N . GLN A 1 89 ? -11.841 -0.282 15.322 1.00 81.38 89 GLN A N 1
ATOM 645 C CA . GLN A 1 89 ? -11.799 -1.149 16.495 1.00 81.38 89 GLN A CA 1
ATOM 646 C C . GLN A 1 89 ? -10.957 -2.411 16.250 1.00 81.38 89 GLN A C 1
ATOM 648 O O . GLN A 1 89 ? -10.968 -3.325 17.077 1.00 81.38 89 GLN A O 1
ATOM 653 N N . LEU A 1 90 ? -10.211 -2.463 15.137 1.00 82.50 90 LEU A N 1
ATOM 654 C CA . LEU A 1 90 ? -9.403 -3.607 14.710 1.00 82.50 90 LEU A CA 1
ATOM 655 C C . LEU A 1 90 ? -10.224 -4.891 14.516 1.00 82.50 90 LEU A C 1
ATOM 657 O O . LEU A 1 90 ? -9.684 -5.998 14.574 1.00 82.50 90 LEU A O 1
ATOM 661 N N . GLN A 1 91 ? -11.526 -4.758 14.268 1.00 83.19 91 GLN A N 1
ATOM 662 C CA . GLN A 1 91 ? -12.400 -5.872 13.935 1.00 83.19 91 GLN A CA 1
ATOM 663 C C . GLN A 1 91 ? -12.410 -6.108 12.424 1.00 83.19 91 GLN A C 1
ATOM 665 O O . GLN A 1 91 ? -12.302 -5.156 11.649 1.00 83.19 91 GLN A O 1
ATOM 670 N N . PRO A 1 92 ? -12.550 -7.366 11.975 1.00 84.88 92 PRO A N 1
ATOM 671 C CA . PRO A 1 92 ? -12.695 -7.679 10.561 1.00 84.88 92 PRO A CA 1
ATOM 672 C C . PRO A 1 92 ? -13.870 -6.924 9.937 1.00 84.88 92 PRO A C 1
ATOM 674 O O . PRO A 1 92 ? -15.007 -7.043 10.391 1.00 84.88 92 PRO A O 1
ATOM 677 N N . LEU A 1 93 ? -13.593 -6.181 8.868 1.00 83.50 93 LEU A N 1
ATOM 678 C CA . LEU A 1 93 ? -14.591 -5.397 8.155 1.00 83.50 93 LEU A CA 1
ATOM 679 C C . LEU A 1 93 ? -14.992 -6.097 6.853 1.00 83.50 93 LEU A C 1
ATOM 681 O O . LEU A 1 93 ? -14.149 -6.426 6.015 1.00 83.50 93 LEU A O 1
ATOM 685 N N . GLU A 1 94 ? -16.293 -6.316 6.674 1.00 82.25 94 GLU A N 1
ATOM 686 C CA . GLU A 1 94 ? -16.829 -6.908 5.450 1.00 82.25 94 GLU A CA 1
ATOM 687 C C . GLU A 1 94 ? -16.947 -5.887 4.315 1.00 82.25 94 GLU A C 1
ATOM 689 O O . GLU A 1 94 ? -17.355 -4.741 4.514 1.00 82.25 94 GLU A O 1
ATOM 694 N N . THR A 1 95 ? -16.703 -6.337 3.083 1.00 76.62 95 THR A N 1
ATOM 695 C CA . THR A 1 95 ? -16.760 -5.494 1.878 1.00 76.62 95 THR A CA 1
ATOM 696 C C . THR A 1 95 ? -18.125 -4.841 1.652 1.00 76.62 95 THR A C 1
ATOM 698 O O . THR A 1 95 ? -18.188 -3.741 1.109 1.00 76.62 95 THR A O 1
ATOM 701 N N . ALA A 1 96 ? -19.217 -5.471 2.097 1.00 77.50 96 ALA A N 1
ATOM 702 C CA . ALA A 1 96 ? -20.566 -4.915 1.997 1.00 77.50 96 ALA A CA 1
ATOM 703 C C . ALA A 1 96 ? -20.747 -3.653 2.860 1.00 77.50 96 ALA A C 1
ATOM 705 O O . ALA A 1 96 ? -21.350 -2.678 2.413 1.00 77.50 96 ALA A O 1
ATOM 706 N N . VAL A 1 97 ? -20.176 -3.645 4.069 1.00 78.62 97 VAL A N 1
ATOM 707 C CA . VAL A 1 97 ? -20.204 -2.483 4.973 1.00 78.62 97 VAL A CA 1
ATOM 708 C C . VAL A 1 97 ? -19.351 -1.354 4.398 1.00 78.62 97 VAL A C 1
ATOM 710 O O . VAL A 1 97 ? -19.738 -0.190 4.440 1.00 78.62 97 VAL A O 1
ATOM 713 N N . MET A 1 98 ? -18.225 -1.714 3.784 1.00 80.25 98 MET A N 1
ATOM 714 C CA . MET A 1 98 ? -17.310 -0.782 3.123 1.00 80.25 98 MET A CA 1
ATOM 715 C C . MET A 1 98 ? -17.951 -0.126 1.895 1.00 80.25 98 MET A C 1
ATOM 717 O O . MET A 1 98 ? -17.750 1.058 1.654 1.00 80.25 98 MET A O 1
ATOM 721 N N . ALA A 1 99 ? -18.766 -0.867 1.138 1.00 78.00 99 ALA A N 1
ATOM 722 C CA . ALA A 1 99 ? -19.485 -0.356 -0.032 1.00 78.00 99 ALA A CA 1
ATOM 723 C C . ALA A 1 99 ? -20.569 0.677 0.312 1.00 78.00 99 ALA A C 1
ATOM 725 O O . ALA A 1 99 ? -20.891 1.526 -0.517 1.00 78.00 99 ALA A O 1
ATOM 726 N N . ALA A 1 100 ? -21.110 0.634 1.531 1.00 79.62 100 ALA A N 1
ATOM 727 C CA . ALA A 1 100 ? -22.079 1.615 2.016 1.00 79.62 100 ALA A CA 1
ATOM 728 C C . ALA A 1 100 ? -21.426 2.933 2.483 1.00 79.62 100 ALA A C 1
ATOM 730 O O . ALA A 1 100 ? -22.128 3.862 2.889 1.00 79.62 100 ALA A O 1
ATOM 731 N N . MET A 1 101 ? -20.091 3.022 2.452 1.00 79.69 101 MET A N 1
ATOM 732 C CA . MET A 1 101 ? -19.349 4.187 2.917 1.00 79.69 101 MET A CA 1
ATOM 733 C C . MET A 1 101 ? -19.368 5.318 1.886 1.00 79.69 101 MET A C 1
ATOM 735 O O . MET A 1 101 ? -19.070 5.118 0.711 1.00 79.69 101 MET A O 1
ATOM 739 N N . ALA A 1 102 ? -19.689 6.533 2.333 1.00 76.81 102 ALA A N 1
ATOM 740 C CA . ALA A 1 102 ? -19.794 7.698 1.454 1.00 76.81 102 ALA A CA 1
ATOM 741 C C . ALA A 1 102 ? -18.424 8.319 1.133 1.00 76.81 102 ALA A C 1
ATOM 743 O O . ALA A 1 102 ? -18.218 8.836 0.035 1.00 76.81 102 ALA A O 1
ATOM 744 N N . GLN A 1 103 ? -17.501 8.293 2.101 1.00 80.50 103 GLN A N 1
ATOM 745 C CA . GLN A 1 103 ? -16.135 8.821 1.982 1.00 80.50 103 GLN A CA 1
ATOM 746 C C . GLN A 1 103 ? -15.154 7.902 2.729 1.00 80.50 103 GLN A C 1
ATOM 748 O O . GLN A 1 103 ? -14.681 8.250 3.817 1.00 80.50 103 GLN A O 1
ATOM 753 N N . PRO A 1 104 ? -14.894 6.700 2.191 1.00 84.69 104 PRO A N 1
ATOM 754 C CA . PRO A 1 104 ? -14.013 5.739 2.835 1.00 84.69 104 PRO A CA 1
ATOM 755 C C . PRO A 1 104 ? -12.556 6.219 2.814 1.00 84.69 104 PRO A C 1
ATOM 757 O O . PRO A 1 104 ? -12.064 6.743 1.808 1.00 84.69 104 PRO A O 1
ATOM 760 N N . VAL A 1 105 ? -11.846 6.002 3.921 1.00 86.31 105 VAL A N 1
ATOM 761 C CA . VAL A 1 105 ? -10.408 6.277 4.034 1.00 86.31 105 VAL A CA 1
ATOM 762 C C . VAL A 1 105 ? -9.665 4.958 4.190 1.00 86.31 105 VAL A C 1
ATOM 764 O O . VAL A 1 105 ? -9.800 4.298 5.210 1.00 86.31 105 VAL A O 1
ATOM 767 N N . LEU A 1 106 ? -8.866 4.579 3.195 1.00 88.25 106 LEU A N 1
ATOM 768 C CA . LEU A 1 106 ? -8.023 3.389 3.228 1.00 88.25 106 LEU A CA 1
ATOM 769 C C . LEU A 1 106 ? -6.654 3.723 3.826 1.00 88.25 106 LEU A C 1
ATOM 771 O O . LEU A 1 106 ? -5.834 4.378 3.183 1.00 88.25 106 LEU A O 1
ATOM 775 N N . ALA A 1 107 ? -6.390 3.229 5.028 1.00 89.75 107 ALA A N 1
ATOM 776 C CA . ALA A 1 107 ? -5.082 3.260 5.654 1.00 89.75 107 ALA A CA 1
ATOM 777 C C . ALA A 1 107 ? -4.276 2.014 5.263 1.00 89.75 107 ALA A C 1
ATOM 779 O O . ALA A 1 107 ? -4.668 0.887 5.574 1.00 89.75 107 ALA A O 1
ATOM 780 N N . VAL A 1 108 ? -3.149 2.215 4.579 1.00 90.19 108 VAL A N 1
ATOM 781 C CA . VAL A 1 108 ? -2.241 1.143 4.145 1.00 90.19 108 VAL A CA 1
ATOM 782 C C . VAL A 1 108 ? -0.907 1.187 4.897 1.00 90.19 108 VAL A C 1
ATOM 784 O O . VAL A 1 108 ? -0.477 2.261 5.328 1.00 90.19 108 VAL A O 1
ATOM 787 N N . PRO A 1 109 ? -0.208 0.049 5.042 1.00 87.25 109 PRO A N 1
ATOM 788 C CA . PRO A 1 109 ? 1.129 0.012 5.619 1.00 87.25 109 PRO A CA 1
ATOM 789 C C . PRO A 1 109 ? 2.117 0.859 4.798 1.00 87.25 109 PRO A C 1
ATOM 791 O O . PRO A 1 109 ? 2.073 0.817 3.567 1.00 87.25 109 PRO A O 1
ATOM 794 N N . PRO A 1 110 ? 3.047 1.596 5.434 1.00 85.12 110 PRO A N 1
ATOM 795 C CA . PRO A 1 110 ? 4.007 2.445 4.721 1.00 85.12 110 PRO A CA 1
ATOM 796 C C . PRO A 1 110 ? 5.042 1.650 3.907 1.00 85.12 110 PRO A C 1
ATOM 798 O O . PRO A 1 110 ? 5.720 2.213 3.054 1.00 85.12 110 PRO A O 1
ATOM 801 N N . ASN A 1 111 ? 5.177 0.349 4.170 1.00 86.19 111 ASN A N 1
ATOM 802 C CA . ASN A 1 111 ? 6.060 -0.566 3.446 1.00 86.19 111 ASN A CA 1
ATOM 803 C C . ASN A 1 111 ? 5.383 -1.247 2.242 1.00 86.19 111 ASN A C 1
ATOM 805 O O . ASN A 1 111 ? 6.042 -2.029 1.557 1.00 86.19 111 ASN A O 1
ATOM 809 N N . LEU A 1 112 ? 4.096 -0.984 1.990 1.00 86.06 112 LEU A N 1
ATOM 810 C CA . LEU A 1 112 ? 3.367 -1.569 0.868 1.00 86.06 112 LEU A CA 1
ATOM 811 C C . LEU A 1 112 ? 3.783 -0.890 -0.446 1.00 86.06 112 LEU A C 1
ATOM 813 O O . LEU A 1 112 ? 3.866 0.339 -0.521 1.00 86.06 112 LEU A O 1
ATOM 817 N N . SER A 1 113 ? 4.017 -1.664 -1.507 1.00 86.62 113 SER A N 1
ATOM 818 C CA . SER A 1 113 ? 4.342 -1.084 -2.811 1.00 86.62 113 SER A CA 1
ATOM 819 C C . SER A 1 113 ? 3.122 -0.402 -3.435 1.00 86.62 113 SER A C 1
ATOM 821 O O . SER A 1 113 ? 1.978 -0.812 -3.234 1.00 86.62 113 SER A O 1
ATOM 823 N N . LEU A 1 114 ? 3.349 0.616 -4.268 1.00 84.56 114 LEU A N 1
ATOM 824 C CA . LEU A 1 114 ? 2.260 1.318 -4.958 1.00 84.56 114 LEU A CA 1
ATOM 825 C C . LEU A 1 114 ? 1.385 0.371 -5.801 1.00 84.56 114 LEU A C 1
ATOM 827 O O . LEU A 1 114 ? 0.167 0.538 -5.848 1.00 84.56 114 LEU A O 1
ATOM 831 N N . ALA A 1 115 ? 1.985 -0.637 -6.441 1.00 85.12 115 ALA A N 1
ATOM 832 C CA . ALA A 1 115 ? 1.255 -1.645 -7.209 1.00 85.12 115 ALA A CA 1
ATOM 833 C C . ALA A 1 115 ? 0.281 -2.443 -6.326 1.00 85.12 115 ALA A C 1
ATOM 835 O O . ALA A 1 115 ? -0.868 -2.665 -6.711 1.00 85.12 115 ALA A O 1
ATOM 836 N N . GLU A 1 116 ? 0.705 -2.813 -5.117 1.00 86.69 116 GLU A N 1
ATOM 837 C CA . GLU A 1 116 ? -0.156 -3.480 -4.141 1.00 86.69 116 GLU A CA 1
ATOM 838 C C . GLU A 1 116 ? -1.257 -2.544 -3.637 1.00 86.69 116 GLU A C 1
ATOM 840 O O . GLU A 1 116 ? -2.409 -2.962 -3.558 1.00 86.69 116 GLU A O 1
ATOM 845 N N . VAL A 1 117 ? -0.956 -1.264 -3.387 1.00 86.62 117 VAL A N 1
ATOM 846 C CA . VAL A 1 117 ? -1.971 -0.274 -2.985 1.00 86.62 117 VAL A CA 1
ATOM 847 C C . VAL A 1 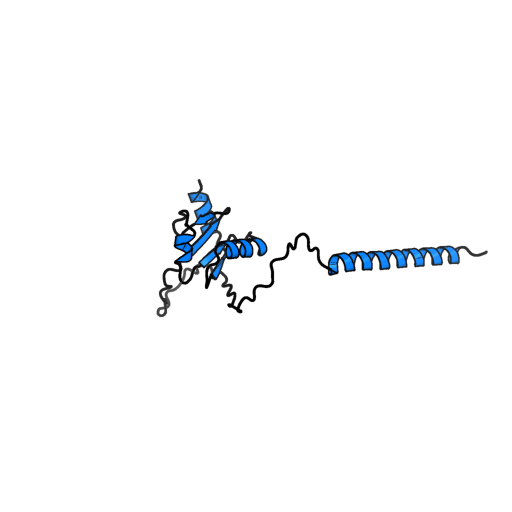117 ? -3.053 -0.156 -4.062 1.00 86.62 117 VAL A C 1
ATOM 849 O O . VAL A 1 117 ? -4.246 -0.143 -3.752 1.00 86.62 117 VAL A O 1
ATOM 852 N N . MET A 1 118 ? -2.664 -0.123 -5.340 1.00 87.06 118 MET A N 1
ATOM 853 C CA . MET A 1 118 ? -3.610 -0.094 -6.459 1.00 87.06 118 MET A CA 1
ATOM 854 C C . MET A 1 118 ? -4.417 -1.390 -6.572 1.00 87.06 118 MET A C 1
ATOM 856 O O . MET A 1 118 ? -5.617 -1.332 -6.844 1.00 87.06 118 MET A O 1
ATOM 860 N N . ALA A 1 119 ? -3.807 -2.547 -6.308 1.00 87.50 119 ALA A N 1
ATOM 861 C CA . ALA A 1 119 ? -4.523 -3.818 -6.259 1.00 87.50 119 ALA A CA 1
ATOM 862 C C . ALA A 1 119 ? -5.566 -3.841 -5.126 1.00 87.50 119 ALA A C 1
ATOM 864 O O . ALA A 1 119 ? -6.692 -4.289 -5.337 1.00 87.50 119 ALA A O 1
ATOM 865 N N . VAL A 1 120 ? -5.232 -3.311 -3.945 1.00 86.19 120 VAL A N 1
ATOM 866 C CA . VAL A 1 120 ? -6.153 -3.197 -2.800 1.00 86.19 120 VAL A CA 1
ATOM 867 C C . VAL A 1 120 ? -7.294 -2.228 -3.108 1.00 86.19 120 VAL A C 1
ATOM 869 O O . VAL A 1 120 ? -8.457 -2.577 -2.906 1.00 86.19 120 VAL A O 1
ATOM 872 N N . LYS A 1 121 ? -6.995 -1.055 -3.683 1.00 85.25 121 LYS A N 1
ATOM 873 C CA . LYS A 1 121 ? -8.013 -0.109 -4.169 1.00 85.25 121 LYS A CA 1
ATOM 874 C C . LYS A 1 121 ? -8.950 -0.770 -5.186 1.00 85.25 121 LYS A C 1
ATOM 876 O O . LYS A 1 121 ? -10.165 -0.611 -5.092 1.00 85.25 121 LYS A O 1
ATOM 881 N N . GLY A 1 122 ? -8.397 -1.533 -6.129 1.00 83.00 122 GLY A N 1
ATOM 882 C CA . GLY A 1 122 ? -9.164 -2.254 -7.145 1.00 83.00 122 GLY A CA 1
ATOM 883 C C . GLY A 1 122 ? -10.108 -3.310 -6.563 1.00 83.00 122 GLY A C 1
ATOM 884 O O . GLY A 1 122 ? -11.218 -3.460 -7.062 1.00 83.00 122 GLY A O 1
ATOM 885 N N . ARG A 1 123 ? -9.709 -3.997 -5.483 1.00 82.25 123 ARG A N 1
ATOM 886 C CA . ARG A 1 123 ? -10.562 -4.974 -4.775 1.00 82.25 123 ARG A CA 1
ATOM 887 C C . ARG A 1 123 ? -11.761 -4.329 -4.086 1.00 82.25 123 ARG A C 1
ATOM 889 O O . ARG A 1 123 ? -12.810 -4.955 -3.998 1.00 82.25 123 ARG A O 1
ATOM 896 N N . LEU A 1 124 ? -11.590 -3.107 -3.588 1.00 80.62 124 LEU A N 1
ATOM 897 C CA . LEU A 1 124 ? -12.635 -2.362 -2.890 1.00 80.62 124 LEU A CA 1
ATOM 898 C C . LEU A 1 124 ? -13.638 -1.725 -3.850 1.00 80.62 124 LEU A C 1
ATOM 900 O O . LEU A 1 124 ? -14.811 -1.626 -3.511 1.00 80.62 124 LEU A O 1
ATOM 904 N N . ALA A 1 125 ? -13.172 -1.281 -5.023 1.00 78.69 125 ALA A N 1
ATOM 905 C CA . ALA A 1 125 ? -13.981 -0.596 -6.035 1.00 78.69 125 ALA A CA 1
ATOM 906 C C . ALA A 1 125 ? -14.873 0.534 -5.461 1.00 78.69 125 ALA A C 1
ATOM 908 O O . ALA A 1 125 ? -15.943 0.821 -5.995 1.00 78.69 125 ALA A O 1
ATOM 909 N N . LEU A 1 126 ? -14.430 1.173 -4.370 1.00 78.62 126 LEU A N 1
ATOM 910 C CA . LEU A 1 126 ? -15.173 2.230 -3.686 1.00 78.62 126 LEU A CA 1
ATOM 911 C C . LEU A 1 126 ? -14.983 3.572 -4.397 1.00 78.62 126 LEU A C 1
ATOM 913 O O . LEU A 1 126 ? -13.863 3.944 -4.763 1.00 78.62 126 LEU A O 1
ATOM 917 N N . ALA A 1 127 ? -16.077 4.317 -4.548 1.00 74.38 127 ALA A N 1
ATOM 918 C CA . ALA A 1 127 ? -16.034 5.700 -5.003 1.00 74.38 127 ALA A CA 1
ATOM 919 C C . ALA A 1 127 ? -15.456 6.606 -3.901 1.00 74.38 127 ALA A C 1
ATOM 921 O O . ALA A 1 127 ? -15.666 6.356 -2.716 1.00 74.38 127 ALA A O 1
ATOM 922 N N . ASN A 1 128 ? -14.736 7.665 -4.287 1.00 77.69 128 ASN A N 1
ATOM 923 C CA . ASN A 1 128 ? -14.186 8.672 -3.364 1.00 77.69 128 ASN A CA 1
ATOM 924 C C . ASN A 1 128 ? -13.225 8.124 -2.286 1.00 77.69 128 ASN A C 1
ATOM 926 O O . ASN A 1 128 ? -13.121 8.681 -1.192 1.00 77.69 128 ASN A O 1
ATOM 930 N N . LEU A 1 129 ? -12.512 7.032 -2.588 1.00 81.88 129 LEU A N 1
ATOM 931 C CA . LEU A 1 129 ? -11.555 6.420 -1.667 1.00 81.88 129 LEU A CA 1
ATOM 932 C C . LEU A 1 129 ? -10.324 7.313 -1.463 1.00 81.88 129 LEU A C 1
ATOM 934 O O . LEU A 1 129 ? -9.507 7.471 -2.374 1.00 81.88 129 LEU A O 1
ATOM 938 N N . THR A 1 130 ? -10.150 7.829 -0.249 1.00 83.88 130 THR A N 1
ATOM 939 C CA . THR A 1 130 ? -8.920 8.528 0.153 1.00 83.88 130 THR A CA 1
ATOM 940 C C . THR A 1 130 ? -7.917 7.513 0.684 1.00 83.88 130 THR A C 1
ATOM 942 O O . THR A 1 130 ? -8.270 6.699 1.529 1.00 83.88 130 THR A O 1
ATOM 945 N N . ILE A 1 131 ? -6.667 7.552 0.224 1.00 87.12 131 ILE A N 1
ATOM 946 C CA . ILE A 1 131 ? -5.613 6.648 0.707 1.00 87.12 131 ILE A CA 1
ATOM 947 C C . ILE A 1 131 ? -4.699 7.411 1.664 1.00 87.12 131 ILE A C 1
ATOM 949 O O . ILE A 1 131 ? -4.259 8.518 1.356 1.00 87.12 131 ILE A O 1
ATOM 953 N N . THR A 1 132 ? -4.400 6.807 2.809 1.00 89.19 132 THR A N 1
ATOM 954 C CA . THR A 1 132 ? -3.481 7.330 3.821 1.00 89.19 132 THR A CA 1
ATOM 955 C C . THR A 1 132 ? -2.516 6.240 4.290 1.00 89.19 132 THR A C 1
ATOM 957 O O . THR A 1 132 ? -2.762 5.049 4.096 1.00 89.19 132 THR A O 1
ATOM 960 N N . THR A 1 133 ? -1.394 6.630 4.887 1.00 88.12 133 THR A N 1
ATOM 961 C CA . THR A 1 133 ? -0.394 5.697 5.419 1.00 88.12 133 THR A CA 1
ATOM 962 C C . THR A 1 133 ? -0.589 5.491 6.914 1.00 88.12 133 THR A C 1
ATOM 964 O O . THR A 1 133 ? -0.792 6.458 7.655 1.00 88.12 133 THR A O 1
ATOM 967 N N . LEU A 1 134 ? -0.464 4.243 7.366 1.00 86.12 134 LEU A N 1
ATOM 968 C CA . LEU A 1 134 ? -0.446 3.901 8.786 1.00 86.12 134 LEU A CA 1
ATOM 969 C C . LEU A 1 134 ? 0.788 4.504 9.469 1.00 86.12 134 LEU A C 1
ATOM 971 O O . LEU A 1 134 ? 1.905 4.426 8.953 1.00 86.12 134 LEU A O 1
ATOM 975 N N . THR A 1 135 ? 0.579 5.089 10.646 1.00 86.25 135 THR A N 1
ATOM 976 C CA . THR A 1 135 ? 1.659 5.556 11.523 1.00 86.25 135 THR A CA 1
ATOM 977 C C . THR A 1 135 ? 2.213 4.398 12.354 1.00 86.25 135 THR A C 1
ATOM 979 O O . THR A 1 135 ? 1.570 3.357 12.488 1.00 86.25 135 THR A O 1
ATOM 982 N N . GLN A 1 136 ? 3.391 4.581 12.961 1.00 81.94 136 GLN A N 1
ATOM 983 C CA . GLN A 1 136 ? 3.979 3.562 13.845 1.00 81.94 136 GLN A CA 1
ATOM 984 C C . GLN A 1 136 ? 3.050 3.191 15.009 1.00 81.94 136 GLN A C 1
ATOM 986 O O . GLN A 1 136 ? 2.856 2.011 15.271 1.00 81.94 136 GLN A O 1
ATOM 991 N N . ALA A 1 137 ? 2.376 4.174 15.617 1.00 83.81 137 ALA A N 1
ATOM 992 C CA . ALA A 1 137 ? 1.418 3.928 16.697 1.00 83.81 137 ALA A CA 1
ATOM 993 C C . ALA A 1 137 ? 0.290 2.957 16.294 1.00 83.81 137 ALA A C 1
ATOM 995 O O . ALA A 1 137 ? -0.080 2.078 17.066 1.00 83.81 137 ALA A O 1
ATOM 996 N N . TRP A 1 138 ? -0.226 3.079 15.066 1.00 84.94 138 TRP A N 1
ATOM 997 C CA . TRP A 1 138 ? -1.235 2.156 14.545 1.00 84.94 138 TRP A CA 1
ATOM 998 C C . TRP A 1 138 ? -0.660 0.776 14.234 1.00 84.94 138 TRP A C 1
ATOM 1000 O O . TRP A 1 138 ? -1.302 -0.230 14.524 1.00 84.94 138 TRP A O 1
ATOM 1010 N N . LEU A 1 139 ? 0.546 0.711 13.663 1.00 84.50 139 LEU A N 1
ATOM 1011 C CA . LEU A 1 139 ? 1.218 -0.564 13.404 1.00 84.50 139 LEU A CA 1
ATOM 1012 C C . LEU A 1 139 ? 1.452 -1.349 14.699 1.00 84.50 139 LEU A C 1
ATOM 1014 O O . LEU A 1 139 ? 1.298 -2.568 14.702 1.00 84.50 139 LEU A O 1
ATOM 1018 N N . ASP A 1 140 ? 1.797 -0.667 15.788 1.00 85.94 140 ASP A N 1
ATOM 1019 C CA . ASP A 1 140 ? 2.019 -1.301 17.084 1.00 85.94 140 ASP A CA 1
ATOM 1020 C C . ASP A 1 140 ? 0.704 -1.750 17.732 1.00 85.94 140 ASP A C 1
ATOM 1022 O O . ASP A 1 140 ? 0.610 -2.903 18.150 1.00 85.94 140 ASP A O 1
ATOM 1026 N N . ALA A 1 141 ? -0.352 -0.930 17.686 1.00 84.25 141 ALA A N 1
ATOM 1027 C CA . ALA A 1 141 ? -1.686 -1.324 18.152 1.00 84.25 141 ALA A CA 1
ATOM 1028 C C . ALA A 1 141 ? -2.224 -2.573 17.424 1.00 84.25 141 ALA A C 1
ATOM 1030 O O . ALA A 1 141 ? -2.778 -3.476 18.051 1.00 84.25 141 ALA A O 1
ATOM 1031 N N . ILE A 1 142 ? -2.014 -2.664 16.104 1.00 86.44 142 ILE A N 1
ATOM 1032 C CA . ILE A 1 142 ? -2.403 -3.837 15.303 1.00 86.44 142 ILE A CA 1
ATOM 1033 C C . ILE A 1 142 ? -1.627 -5.086 15.745 1.00 86.44 142 ILE A C 1
ATOM 1035 O O . ILE A 1 142 ? -2.220 -6.156 15.875 1.00 86.44 142 ILE A O 1
ATOM 1039 N N . LYS A 1 143 ? -0.314 -4.971 15.991 1.00 84.50 143 LYS A N 1
ATOM 1040 C CA . LYS A 1 143 ? 0.516 -6.097 16.459 1.00 84.50 143 LYS A CA 1
ATOM 1041 C C . LYS A 1 143 ? 0.115 -6.570 17.853 1.00 84.50 143 LYS A C 1
ATOM 1043 O O . LYS A 1 143 ? 0.115 -7.771 18.098 1.00 84.50 143 LYS A O 1
ATOM 1048 N N . GLU A 1 144 ? -0.194 -5.646 18.759 1.00 84.94 144 GLU A N 1
ATOM 1049 C CA . GLU A 1 144 ? -0.627 -5.974 20.119 1.00 84.94 144 GLU A CA 1
ATOM 1050 C C . GLU A 1 144 ? -1.979 -6.686 20.124 1.00 84.94 144 GLU A C 1
ATOM 1052 O O . GLU A 1 144 ? -2.144 -7.664 20.843 1.00 84.94 144 GLU A O 1
ATOM 1057 N N . HIS A 1 145 ? -2.915 -6.249 19.280 1.00 80.94 145 HIS A N 1
ATOM 1058 C CA . HIS A 1 145 ? -4.233 -6.870 19.156 1.00 80.94 145 HIS A CA 1
ATOM 1059 C C . HIS A 1 145 ? -4.205 -8.228 18.427 1.00 80.94 145 HIS A C 1
ATOM 1061 O O . HIS A 1 145 ? -5.118 -9.036 18.572 1.00 80.94 145 HIS A O 1
ATOM 1067 N N . ALA A 1 146 ? -3.170 -8.494 17.627 1.00 70.44 146 ALA A N 1
ATOM 1068 C CA . ALA A 1 146 ? -2.986 -9.773 16.940 1.00 70.44 146 ALA A CA 1
ATOM 1069 C C . ALA A 1 146 ? -2.355 -10.872 17.823 1.00 70.44 146 ALA A C 1
ATOM 1071 O O . ALA A 1 146 ? -2.221 -12.007 17.355 1.00 70.44 146 ALA A O 1
ATOM 1072 N N . LYS A 1 147 ? -1.936 -10.542 19.052 1.00 54.16 147 LYS A N 1
ATOM 1073 C CA . LYS A 1 147 ? -1.232 -11.432 19.986 1.00 54.16 147 LYS A CA 1
ATOM 1074 C C . LYS A 1 147 ? -2.180 -12.090 20.986 1.00 54.16 147 LYS A C 1
ATOM 1076 O O . LYS A 1 147 ? -1.939 -13.282 21.283 1.00 54.16 147 LYS A O 1
#

pLDDT: mean 71.87, std 18.61, range [33.5, 95.25]